Protein AF-A0AA42H4K9-F1 (afdb_monomer_lite)

Organism: NCBI:txid2975438

pLDDT: mean 86.8, std 13.15, range [40.03, 97.88]

Foldseek 3Di:
DWDWDWDADPDPQQGIFTWIWDDDPVDDIDIGTPDGHHPVVVVVVCVVVDDDDPPDDPDPPPPDD

Secondary structure (DSSP, 8-state):
-EEEEEEE-S-TTS-EEEEEEE--SSSPPEEEEEEEE-HHHHHHHHHHTS---TT-S--------

Sequence (65 aa):
MADLVLRPSNDPAKPFSLQLRKHDSLGETGYFTLCRVTREIADEIISAGGAFWLFGEPKEGSNAE

Structure (mmCIF, N/CA/C/O backbone):
data_AF-A0AA42H4K9-F1
#
_entry.id   AF-A0AA42H4K9-F1
#
loop_
_atom_site.group_PDB
_atom_site.id
_atom_site.type_symbol
_atom_site.label_atom_id
_atom_site.label_alt_id
_atom_site.label_comp_id
_atom_site.label_asym_id
_atom_site.label_entity_id
_atom_site.label_seq_id
_atom_site.pdbx_PDB_ins_code
_atom_site.Cartn_x
_atom_site.Cartn_y
_atom_site.Cartn_z
_atom_site.occupancy
_atom_site.B_iso_or_equiv
_atom_site.auth_seq_id
_atom_site.auth_comp_id
_atom_site.auth_asym_id
_atom_site.auth_atom_id
_atom_site.pdbx_PDB_model_num
ATOM 1 N N . MET A 1 1 ? 8.821 -0.388 -14.881 1.00 76.81 1 MET A N 1
ATOM 2 C CA . MET A 1 1 ? 7.399 -0.726 -14.625 1.00 76.81 1 MET A CA 1
ATOM 3 C C . MET A 1 1 ? 6.891 0.123 -13.470 1.00 76.81 1 MET A C 1
ATOM 5 O O . MET A 1 1 ? 7.687 0.449 -12.594 1.00 76.81 1 MET A O 1
ATOM 9 N N . ALA A 1 2 ? 5.629 0.551 -13.506 1.00 85.81 2 ALA A N 1
ATOM 10 C CA . ALA A 1 2 ? 5.032 1.359 -12.447 1.00 85.81 2 ALA A CA 1
ATOM 11 C C . ALA A 1 2 ? 3.927 0.556 -11.756 1.00 85.81 2 ALA A C 1
ATOM 13 O O . ALA A 1 2 ? 2.987 0.133 -12.420 1.00 85.81 2 ALA A O 1
ATOM 14 N N . ASP A 1 3 ? 4.058 0.371 -10.446 1.00 91.19 3 ASP A N 1
ATOM 15 C CA . ASP A 1 3 ? 3.126 -0.397 -9.622 1.00 91.19 3 ASP A CA 1
ATOM 16 C C . ASP A 1 3 ? 2.539 0.490 -8.531 1.00 91.19 3 ASP A C 1
ATOM 18 O O . ASP A 1 3 ? 3.228 1.353 -7.981 1.00 91.19 3 ASP A O 1
ATOM 22 N N . LEU A 1 4 ? 1.283 0.247 -8.171 1.00 92.62 4 LEU A N 1
ATOM 23 C CA . LEU A 1 4 ? 0.706 0.802 -6.954 1.00 92.62 4 LEU A CA 1
ATOM 24 C C . LEU A 1 4 ? 0.971 -0.159 -5.798 1.00 92.62 4 LEU A C 1
ATOM 26 O O . LEU A 1 4 ? 0.688 -1.350 -5.893 1.00 92.62 4 LEU A O 1
ATOM 30 N N . VAL A 1 5 ? 1.524 0.363 -4.707 1.00 94.25 5 VAL A N 1
ATOM 31 C CA . VAL A 1 5 ? 1.830 -0.412 -3.501 1.00 94.25 5 VAL A CA 1
ATOM 32 C C . VAL A 1 5 ? 1.239 0.266 -2.271 1.00 94.25 5 VAL A C 1
ATOM 34 O O . VAL A 1 5 ? 1.311 1.487 -2.125 1.00 94.25 5 VAL A O 1
ATOM 37 N N . LEU A 1 6 ? 0.674 -0.531 -1.366 1.00 95.19 6 LEU A N 1
ATOM 38 C CA . LEU A 1 6 ? 0.276 -0.090 -0.031 1.00 95.19 6 LEU A CA 1
ATOM 39 C C . LEU A 1 6 ? 1.424 -0.346 0.948 1.00 95.19 6 LEU A C 1
ATOM 41 O O . LEU A 1 6 ? 1.981 -1.442 0.994 1.00 95.19 6 LEU A O 1
ATOM 45 N N . ARG A 1 7 ? 1.783 0.664 1.744 1.00 94.88 7 ARG A N 1
ATOM 46 C CA . ARG A 1 7 ? 2.789 0.547 2.812 1.00 94.88 7 ARG A CA 1
ATOM 47 C C . ARG A 1 7 ? 2.299 1.187 4.106 1.00 94.88 7 ARG A C 1
ATOM 49 O O . ARG A 1 7 ? 1.460 2.079 4.038 1.00 94.88 7 ARG A O 1
ATOM 56 N N . PRO A 1 8 ? 2.840 0.802 5.272 1.00 96.38 8 PRO A N 1
ATOM 57 C CA . PRO A 1 8 ? 2.581 1.521 6.513 1.00 96.38 8 PRO A CA 1
ATOM 58 C C . PRO A 1 8 ? 2.927 3.012 6.394 1.00 96.38 8 PRO A C 1
ATOM 60 O O . PRO A 1 8 ? 3.870 3.396 5.697 1.00 96.38 8 PRO A O 1
ATOM 63 N N . SER A 1 9 ? 2.155 3.851 7.070 1.00 95.81 9 SER A N 1
ATOM 64 C CA . SER A 1 9 ? 2.374 5.288 7.202 1.00 95.81 9 SER A CA 1
ATOM 65 C C . SER A 1 9 ? 2.670 5.640 8.665 1.00 95.81 9 SER A C 1
ATOM 67 O O . SER A 1 9 ? 2.335 4.890 9.577 1.00 95.81 9 SER A O 1
ATOM 69 N N . ASN A 1 10 ? 3.275 6.809 8.889 1.00 94.06 10 ASN A N 1
ATOM 70 C CA . ASN A 1 10 ? 3.508 7.349 10.234 1.00 94.06 10 ASN A CA 1
ATOM 71 C C . ASN A 1 10 ? 2.308 8.157 10.770 1.00 94.06 10 ASN A C 1
ATOM 73 O O . ASN A 1 10 ? 2.432 8.820 11.795 1.00 94.06 10 ASN A O 1
ATOM 77 N N . ASP A 1 11 ? 1.178 8.164 10.057 1.00 93.25 11 ASP A N 1
ATOM 78 C CA . ASP A 1 11 ? -0.054 8.850 10.449 1.00 93.25 11 ASP A CA 1
ATOM 79 C C . ASP A 1 11 ? -1.018 7.844 11.107 1.00 93.25 11 ASP A C 1
ATOM 81 O O . ASP A 1 11 ? -1.529 6.958 10.417 1.00 93.25 11 ASP A O 1
ATOM 85 N N . PRO A 1 12 ? -1.307 7.972 12.416 1.00 93.12 12 PRO A N 1
ATOM 86 C CA . PRO A 1 12 ? -2.210 7.064 13.121 1.00 93.12 12 PRO A CA 1
ATOM 87 C C . PRO A 1 12 ? -3.645 7.077 12.581 1.00 93.12 12 PRO A C 1
ATOM 89 O O . PRO A 1 12 ? -4.323 6.056 12.643 1.00 93.12 12 PRO A O 1
ATOM 92 N N . ALA A 1 13 ? -4.118 8.212 12.054 1.00 94.44 13 ALA A N 1
ATOM 93 C CA . ALA A 1 13 ? -5.473 8.329 11.515 1.00 94.44 13 ALA A CA 1
ATOM 94 C C . ALA A 1 13 ? -5.591 7.687 10.126 1.00 94.44 13 ALA A C 1
ATOM 96 O O . ALA A 1 13 ? -6.669 7.262 9.713 1.00 94.44 13 ALA A O 1
ATOM 97 N N . LYS A 1 14 ? -4.477 7.621 9.393 1.00 96.56 14 LYS A N 1
ATOM 98 C CA . LYS A 1 14 ? -4.384 7.025 8.058 1.00 96.56 14 LYS A CA 1
ATOM 99 C C . LYS A 1 14 ? -3.160 6.112 7.993 1.00 96.56 14 LYS A C 1
ATOM 101 O O . LYS A 1 14 ? -2.145 6.494 7.401 1.00 96.56 14 LYS A O 1
ATOM 106 N N . PRO A 1 15 ? -3.235 4.914 8.600 1.00 97.12 15 PRO A N 1
ATOM 107 C CA . PRO A 1 15 ? -2.078 4.057 8.853 1.00 97.12 15 PRO A CA 1
ATOM 108 C C . PRO A 1 15 ? -1.422 3.484 7.593 1.00 97.12 15 PRO A C 1
ATOM 110 O O . PRO A 1 15 ? -0.359 2.877 7.698 1.00 97.12 15 PRO A O 1
ATOM 113 N N . PHE A 1 16 ? -2.000 3.680 6.404 1.00 97.88 16 PHE A N 1
ATOM 114 C CA . PHE A 1 16 ? -1.431 3.206 5.146 1.00 97.88 16 PHE A CA 1
ATOM 115 C C . PHE A 1 16 ? -1.161 4.362 4.184 1.00 97.88 16 PHE A C 1
ATOM 117 O O . PHE A 1 16 ? -1.909 5.3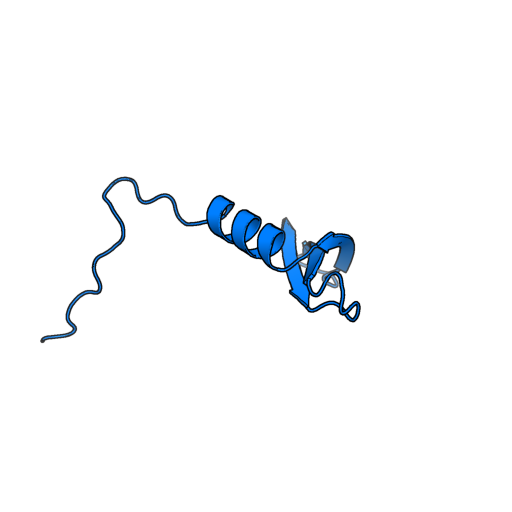31 4.115 1.00 97.88 16 PHE A O 1
ATOM 124 N N . SER A 1 17 ? -0.081 4.254 3.419 1.00 97.50 17 SER A N 1
ATOM 125 C CA . SER A 1 17 ? 0.246 5.119 2.288 1.00 97.50 17 SER A CA 1
ATOM 126 C C . SER A 1 17 ? 0.073 4.330 1.000 1.00 97.50 17 SER A C 1
ATOM 128 O O . SER A 1 17 ? 0.700 3.281 0.839 1.00 97.50 17 SER A O 1
ATOM 130 N N . LEU A 1 18 ? -0.720 4.858 0.071 1.00 96.56 18 LEU A N 1
ATOM 131 C CA . LEU A 1 18 ? -0.734 4.388 -1.307 1.00 96.56 18 LEU A CA 1
ATOM 132 C C . LEU A 1 18 ? 0.406 5.081 -2.054 1.00 96.56 18 LEU A C 1
ATOM 134 O O . LEU A 1 18 ? 0.460 6.314 -2.127 1.00 96.56 18 LEU A O 1
ATOM 138 N N . GLN A 1 19 ? 1.335 4.293 -2.582 1.00 96.50 19 GLN A N 1
ATOM 139 C CA . GLN A 1 19 ? 2.531 4.797 -3.242 1.00 96.50 19 GLN A CA 1
ATOM 140 C C . GLN A 1 19 ? 2.635 4.272 -4.669 1.00 96.50 19 GLN A C 1
ATOM 142 O O . GLN A 1 19 ? 2.342 3.110 -4.938 1.00 96.50 19 GLN A O 1
ATOM 147 N N . LEU A 1 20 ? 3.115 5.122 -5.572 1.00 95.12 20 LEU A N 1
ATOM 148 C CA . LEU A 1 20 ? 3.575 4.707 -6.886 1.00 95.12 20 LEU A CA 1
ATOM 149 C C . LEU A 1 20 ? 5.029 4.242 -6.764 1.00 95.12 20 LEU A C 1
ATOM 151 O O . LEU A 1 20 ? 5.922 5.044 -6.476 1.00 95.12 20 LEU A O 1
ATOM 155 N N . ARG A 1 21 ? 5.265 2.951 -6.989 1.00 94.75 21 ARG A N 1
ATOM 156 C CA . ARG A 1 21 ? 6.596 2.365 -7.134 1.00 94.75 21 ARG A CA 1
ATOM 157 C C . ARG A 1 21 ? 6.988 2.415 -8.604 1.00 94.75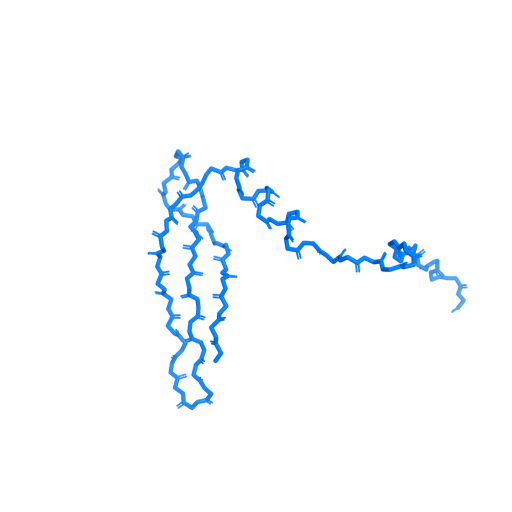 21 ARG A C 1
ATOM 159 O O . ARG A 1 21 ? 6.387 1.731 -9.426 1.00 94.75 21 ARG A O 1
ATOM 166 N N . LYS A 1 22 ? 8.017 3.188 -8.939 1.00 93.19 22 LYS A N 1
ATOM 167 C CA . LYS A 1 22 ? 8.594 3.224 -10.286 1.00 93.19 22 LYS A CA 1
ATOM 168 C C . LYS A 1 22 ? 9.873 2.396 -10.290 1.00 93.19 22 LYS A C 1
ATOM 170 O O . LYS A 1 22 ? 10.913 2.859 -9.832 1.00 93.19 22 LYS A O 1
ATOM 175 N N . HIS A 1 23 ? 9.773 1.168 -10.786 1.00 89.56 23 HIS A N 1
ATOM 176 C CA . HIS A 1 23 ? 10.921 0.292 -10.971 1.00 89.56 23 HIS A CA 1
ATOM 177 C C . HIS A 1 23 ? 11.619 0.604 -12.298 1.00 89.56 23 HIS A C 1
ATOM 179 O O . HIS A 1 23 ? 10.991 0.530 -13.365 1.00 89.56 23 HIS A O 1
ATOM 185 N N . ASP A 1 24 ? 12.901 0.941 -12.210 1.00 86.31 24 ASP A N 1
ATOM 186 C CA . ASP A 1 24 ? 13.824 1.061 -13.334 1.00 86.31 24 ASP A CA 1
ATOM 187 C C . ASP A 1 24 ? 14.693 -0.203 -13.387 1.00 86.31 24 ASP A C 1
ATOM 189 O O . ASP A 1 24 ? 15.235 -0.623 -12.368 1.00 86.3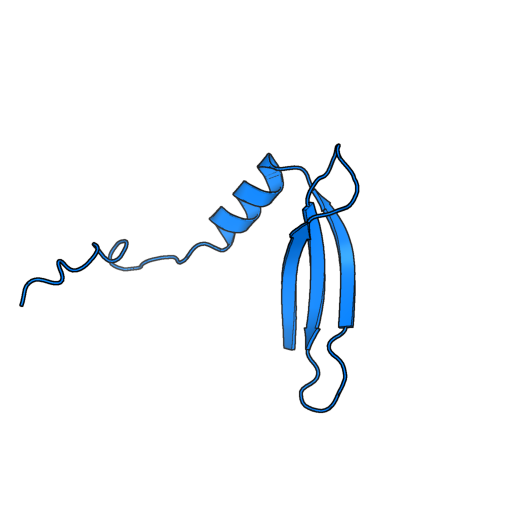1 24 ASP A O 1
ATOM 193 N N . SER A 1 25 ? 14.799 -0.834 -14.558 1.00 81.75 25 SER A N 1
ATOM 194 C CA . SER A 1 25 ? 15.554 -2.081 -14.731 1.00 81.75 25 SER A CA 1
ATOM 195 C C . SER A 1 25 ? 17.065 -1.893 -14.599 1.00 81.75 25 SER A C 1
ATOM 197 O O . SER A 1 25 ? 17.774 -2.861 -14.341 1.00 81.75 25 SER A O 1
ATOM 199 N N . LEU A 1 26 ? 17.562 -0.673 -14.812 1.00 86.25 26 LEU A N 1
ATOM 200 C CA . LEU A 1 26 ? 18.988 -0.342 -14.753 1.00 86.25 26 LEU A CA 1
ATOM 201 C C . LEU A 1 26 ? 19.282 0.769 -13.730 1.00 86.25 26 LEU A C 1
ATOM 203 O O . LEU A 1 26 ? 20.400 1.280 -13.691 1.00 86.25 26 LEU A O 1
ATOM 207 N N . GLY A 1 27 ? 18.297 1.148 -12.909 1.00 87.19 27 GLY A N 1
ATOM 208 C CA . GLY A 1 27 ? 18.383 2.277 -11.983 1.00 87.19 27 GLY A CA 1
ATOM 209 C C . GLY A 1 27 ? 17.718 2.023 -10.631 1.00 87.19 27 GLY A C 1
ATOM 210 O O . GLY A 1 27 ? 17.209 0.940 -10.340 1.00 87.19 27 GLY A O 1
ATOM 211 N N . GLU A 1 28 ? 17.725 3.046 -9.776 1.00 89.88 28 GLU A N 1
ATOM 212 C CA . GLU A 1 28 ? 17.095 2.962 -8.461 1.00 89.88 28 GLU A CA 1
ATOM 213 C C . GLU A 1 28 ? 15.567 2.925 -8.570 1.00 89.88 28 GLU A C 1
ATOM 215 O O . GLU A 1 28 ? 14.940 3.624 -9.368 1.00 89.88 28 GLU A O 1
ATOM 220 N N . THR A 1 29 ? 14.944 2.110 -7.720 1.00 92.25 29 THR A N 1
ATOM 221 C CA . THR A 1 29 ? 13.484 2.061 -7.629 1.00 92.25 29 THR A CA 1
ATOM 222 C C . THR A 1 29 ? 12.977 3.233 -6.795 1.00 92.25 29 THR A C 1
ATOM 224 O O . THR A 1 29 ? 13.252 3.317 -5.599 1.00 92.25 29 THR A O 1
ATOM 227 N N . GLY A 1 30 ? 12.203 4.119 -7.421 1.00 93.25 30 GLY A N 1
ATOM 228 C CA . GLY A 1 30 ? 11.603 5.282 -6.768 1.00 93.25 30 GLY A CA 1
ATOM 229 C C . GLY A 1 30 ? 10.242 4.976 -6.142 1.00 93.25 30 GLY A C 1
ATOM 230 O O . GLY A 1 30 ? 9.472 4.170 -6.670 1.00 93.25 30 GLY A O 1
ATOM 231 N N . TYR A 1 31 ? 9.924 5.669 -5.046 1.00 94.00 31 TYR A N 1
ATOM 232 C CA . TYR A 1 31 ? 8.632 5.586 -4.360 1.00 94.00 31 TYR A CA 1
ATOM 233 C C . TYR A 1 31 ? 8.041 6.983 -4.183 1.00 94.00 31 TYR A C 1
ATOM 235 O O . TYR A 1 31 ? 8.674 7.861 -3.601 1.00 94.00 31 TYR A O 1
ATOM 243 N N . PHE A 1 32 ? 6.805 7.173 -4.639 1.00 95.12 32 PHE A N 1
ATOM 244 C CA . PHE A 1 32 ? 6.091 8.444 -4.533 1.00 95.12 32 PHE A CA 1
ATOM 245 C C . PHE A 1 32 ? 4.782 8.230 -3.786 1.00 95.12 32 PHE A C 1
ATOM 247 O 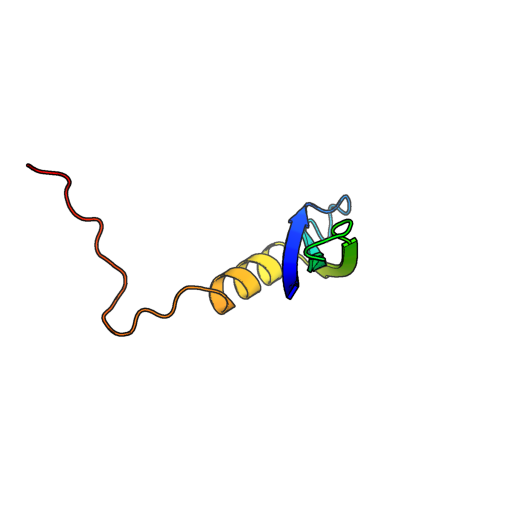O . PHE A 1 32 ? 3.935 7.464 -4.234 1.00 95.12 32 PHE A O 1
ATOM 254 N N . THR A 1 33 ? 4.604 8.894 -2.643 1.00 96.12 33 THR A N 1
ATOM 255 C CA . THR A 1 33 ? 3.344 8.807 -1.890 1.00 96.12 33 THR A CA 1
ATOM 256 C C . THR A 1 33 ? 2.277 9.637 -2.588 1.00 96.12 33 THR A C 1
ATOM 258 O O . THR A 1 33 ? 2.440 10.846 -2.720 1.00 96.12 33 THR A O 1
ATOM 261 N N . LEU A 1 34 ? 1.191 8.991 -3.011 1.00 95.81 34 LEU A N 1
ATOM 262 C CA . LEU A 1 34 ? 0.056 9.657 -3.650 1.00 95.81 34 LEU A CA 1
ATOM 263 C C . LEU A 1 34 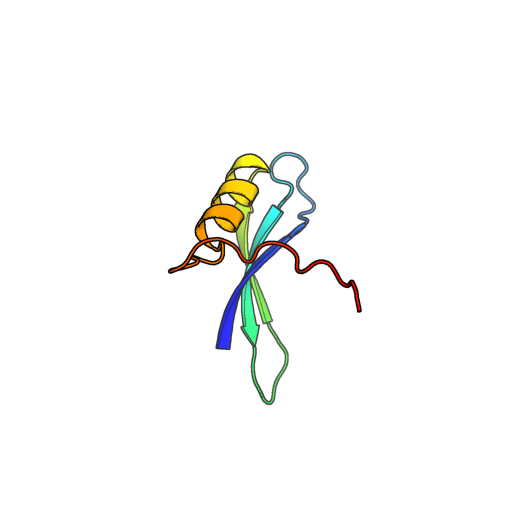? -0.914 10.178 -2.590 1.00 95.81 34 LEU A C 1
ATOM 265 O O . LEU A 1 34 ? -1.273 11.352 -2.575 1.00 95.81 34 LEU A O 1
ATOM 269 N N . CYS A 1 35 ? -1.306 9.301 -1.667 1.00 96.31 35 CYS A N 1
ATOM 270 C CA . CYS A 1 35 ? -2.191 9.632 -0.560 1.00 96.31 35 CYS A CA 1
ATOM 271 C C . CYS A 1 35 ? -1.968 8.689 0.628 1.00 96.31 35 CYS A C 1
ATOM 273 O O . CYS A 1 35 ? -1.302 7.656 0.521 1.00 96.31 35 CYS A O 1
ATOM 275 N N . ARG A 1 36 ? -2.540 9.062 1.775 1.00 97.25 36 ARG A N 1
ATOM 276 C CA . ARG A 1 36 ? -2.682 8.179 2.936 1.00 97.25 36 ARG A CA 1
ATOM 277 C C . ARG A 1 36 ? -4.135 7.749 3.057 1.00 97.25 36 ARG A C 1
ATOM 279 O O . ARG A 1 36 ? -5.031 8.554 2.789 1.00 97.25 36 ARG A O 1
ATOM 286 N N . VAL A 1 37 ? -4.355 6.508 3.463 1.00 97.38 37 VAL A N 1
ATOM 287 C CA . VAL A 1 37 ? -5.669 5.871 3.535 1.00 97.38 37 VAL A CA 1
ATOM 288 C C . VAL A 1 37 ? -5.866 5.191 4.887 1.00 97.38 37 VAL A C 1
ATOM 290 O O . VAL A 1 37 ? -4.904 4.863 5.589 1.00 97.38 37 VAL A O 1
ATOM 293 N N . THR A 1 38 ? -7.130 5.034 5.268 1.00 97.88 38 THR A N 1
ATOM 294 C CA . THR A 1 38 ? -7.518 4.312 6.480 1.00 97.88 38 THR A CA 1
ATOM 295 C C . THR A 1 38 ? -7.391 2.800 6.271 1.00 97.88 38 THR A C 1
ATOM 297 O O . THR A 1 38 ? -7.085 2.341 5.167 1.00 97.88 38 THR A O 1
ATOM 300 N N . ARG A 1 39 ? -7.602 2.017 7.335 1.00 95.94 39 ARG A N 1
ATOM 301 C CA . ARG A 1 39 ? -7.598 0.549 7.259 1.00 95.94 39 ARG A CA 1
ATOM 302 C C . ARG A 1 39 ? -8.679 0.046 6.303 1.00 95.94 39 ARG A C 1
ATOM 304 O O . ARG A 1 39 ? -8.386 -0.782 5.453 1.00 95.94 39 ARG A O 1
ATOM 311 N N . GLU A 1 40 ? -9.879 0.605 6.410 1.00 96.88 40 GLU A N 1
ATOM 312 C CA . GLU A 1 40 ? -11.056 0.195 5.641 1.00 96.88 40 GLU A CA 1
ATOM 313 C C . GLU A 1 40 ? -10.798 0.346 4.136 1.00 96.88 40 GLU A C 1
ATOM 315 O O . GLU A 1 40 ? -10.961 -0.600 3.374 1.00 96.88 40 GLU A O 1
ATOM 320 N N . ILE A 1 41 ? -10.273 1.503 3.721 1.00 96.25 41 ILE A N 1
ATOM 321 C CA . ILE A 1 41 ? -9.930 1.761 2.316 1.00 96.25 41 ILE A CA 1
ATOM 322 C C . ILE A 1 41 ? -8.766 0.879 1.842 1.00 96.25 41 ILE A C 1
ATOM 324 O O . ILE A 1 41 ? -8.742 0.456 0.689 1.00 96.25 41 ILE A O 1
ATOM 328 N N . ALA A 1 42 ? -7.781 0.593 2.700 1.00 94.69 42 ALA A N 1
ATOM 329 C CA . ALA A 1 42 ? -6.699 -0.323 2.343 1.00 94.69 42 ALA A CA 1
ATOM 330 C C . ALA A 1 42 ? -7.227 -1.745 2.082 1.00 94.69 42 ALA A C 1
ATOM 332 O O . ALA A 1 42 ? -6.824 -2.364 1.098 1.00 94.69 42 ALA A O 1
ATOM 333 N N . ASP A 1 43 ? -8.150 -2.231 2.914 1.00 94.44 43 ASP A N 1
ATOM 334 C CA . ASP A 1 43 ? -8.776 -3.543 2.746 1.00 94.44 43 ASP A CA 1
ATOM 335 C C . ASP A 1 43 ? -9.642 -3.587 1.462 1.00 94.44 43 ASP A C 1
ATOM 337 O O . ASP A 1 43 ? -9.582 -4.568 0.717 1.00 94.44 43 ASP A O 1
ATOM 341 N N . GLU A 1 44 ? -10.354 -2.502 1.120 1.00 94.81 44 GLU A N 1
ATOM 342 C CA . GLU A 1 44 ? -11.068 -2.366 -0.165 1.00 94.81 44 GLU A CA 1
ATOM 343 C C . GLU A 1 44 ? -10.124 -2.443 -1.377 1.00 94.81 44 GLU A C 1
ATOM 345 O O . GLU A 1 44 ? -10.401 -3.167 -2.334 1.00 94.81 44 GLU A O 1
ATOM 350 N N . ILE A 1 45 ? -8.985 -1.740 -1.338 1.00 91.75 45 ILE A N 1
ATOM 351 C CA . ILE A 1 45 ? -7.975 -1.779 -2.410 1.00 91.75 45 ILE A CA 1
ATOM 352 C C . ILE A 1 45 ? -7.422 -3.199 -2.582 1.00 91.75 45 ILE A C 1
ATOM 354 O O . ILE A 1 45 ? -7.274 -3.669 -3.710 1.00 91.75 45 ILE A O 1
ATOM 358 N N . ILE A 1 46 ? -7.114 -3.885 -1.478 1.00 89.44 46 ILE A N 1
ATOM 359 C CA . ILE A 1 46 ? -6.615 -5.267 -1.499 1.00 89.44 46 ILE A CA 1
ATOM 360 C C . ILE A 1 46 ? -7.665 -6.196 -2.110 1.00 89.44 46 ILE A C 1
ATOM 362 O O . ILE A 1 46 ? -7.325 -7.016 -2.959 1.00 89.44 46 ILE A O 1
ATOM 366 N N . SER A 1 47 ? -8.932 -6.046 -1.721 1.00 88.81 47 SER A N 1
ATOM 367 C CA . SER A 1 47 ? -10.034 -6.834 -2.273 1.00 88.81 47 SER A CA 1
ATOM 368 C C . SER A 1 47 ? -10.213 -6.593 -3.775 1.00 88.81 47 SER A C 1
ATOM 370 O O . SER A 1 47 ? -10.340 -7.551 -4.534 1.00 88.81 47 SER A O 1
ATOM 372 N N . ALA A 1 48 ? -10.138 -5.337 -4.222 1.00 87.31 48 ALA A N 1
ATOM 373 C CA . ALA A 1 48 ? -10.226 -4.977 -5.636 1.00 87.31 48 ALA A CA 1
ATOM 374 C C . ALA A 1 48 ? -9.041 -5.504 -6.466 1.00 87.31 48 ALA A C 1
ATOM 376 O O . ALA A 1 48 ? -9.210 -5.853 -7.632 1.00 87.31 48 ALA A O 1
ATOM 377 N N . GLY A 1 49 ? -7.846 -5.566 -5.868 1.00 82.00 49 GLY A N 1
ATOM 378 C CA . GLY A 1 49 ? -6.654 -6.184 -6.456 1.00 82.00 49 GLY A CA 1
ATOM 379 C C . GLY A 1 49 ? -6.588 -7.705 -6.290 1.00 82.00 49 GLY A C 1
ATOM 380 O O . GLY A 1 49 ? -5.604 -8.316 -6.711 1.00 82.00 49 GLY A O 1
ATOM 381 N N . GLY A 1 50 ? -7.597 -8.312 -5.660 1.00 80.31 50 GLY A N 1
ATOM 382 C CA . GLY A 1 50 ? -7.669 -9.744 -5.422 1.00 80.31 50 GLY A CA 1
ATOM 383 C C . GLY A 1 50 ? -7.662 -10.544 -6.723 1.00 80.31 50 GLY A C 1
ATOM 384 O O . GLY A 1 50 ? -8.137 -10.095 -7.767 1.00 80.31 50 GLY A O 1
ATOM 385 N N . ALA A 1 51 ? -7.118 -11.759 -6.661 1.00 73.94 51 ALA A N 1
ATOM 386 C CA . ALA A 1 51 ? -7.135 -12.662 -7.800 1.00 73.94 51 ALA A CA 1
ATOM 387 C C . ALA A 1 51 ? -8.586 -13.006 -8.171 1.00 73.94 51 ALA A C 1
ATOM 389 O O . ALA A 1 51 ? -9.340 -13.548 -7.363 1.00 73.94 51 ALA A O 1
ATOM 390 N N . PHE A 1 52 ? -8.972 -12.705 -9.411 1.00 75.50 52 PHE A N 1
ATOM 391 C CA . PHE A 1 52 ? -10.235 -13.175 -9.957 1.00 75.50 52 PHE A CA 1
ATOM 392 C C . PHE A 1 52 ? -10.054 -14.594 -10.495 1.00 75.50 52 PHE A C 1
ATOM 394 O O . PHE A 1 52 ? -9.437 -14.813 -11.540 1.00 75.50 52 PHE A O 1
ATOM 401 N N . TRP A 1 53 ? -10.589 -15.571 -9.769 1.00 74.94 53 TRP A N 1
ATOM 402 C CA . TRP A 1 53 ? -10.489 -16.974 -10.143 1.00 74.94 53 TRP A CA 1
ATOM 403 C C . TRP A 1 53 ? -11.652 -17.383 -11.051 1.00 74.94 53 TRP A C 1
ATOM 405 O O . TRP A 1 53 ? -12.769 -17.599 -10.583 1.00 74.94 53 TRP A O 1
ATOM 415 N N . LEU A 1 54 ? -11.384 -17.549 -12.351 1.00 72.19 54 LEU A N 1
ATOM 416 C CA . LEU A 1 54 ? -12.388 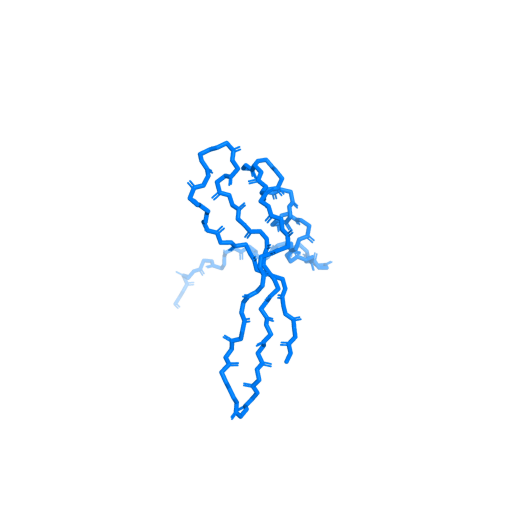-17.954 -13.353 1.00 72.19 54 LEU A CA 1
ATOM 417 C C . LEU A 1 54 ? -13.103 -19.278 -13.029 1.00 72.19 54 LEU A C 1
ATOM 419 O O . LEU A 1 54 ? -14.228 -19.490 -13.471 1.00 72.19 54 LEU A O 1
ATOM 423 N N . PHE A 1 55 ? -12.457 -20.158 -12.263 1.00 82.31 55 PHE A N 1
ATOM 424 C CA . PHE A 1 55 ? -12.950 -21.500 -11.939 1.00 82.31 55 PHE A CA 1
ATOM 425 C C . PHE A 1 55 ? -13.152 -21.711 -10.429 1.00 82.31 55 PHE A C 1
ATOM 427 O O . PHE A 1 55 ? -13.262 -22.847 -9.971 1.00 82.31 55 PHE A O 1
ATOM 434 N N . GLY A 1 56 ? -13.220 -20.616 -9.665 1.00 76.88 56 GLY A N 1
ATOM 435 C CA . GLY A 1 56 ? -13.251 -20.635 -8.203 1.00 76.88 56 GLY A CA 1
ATOM 436 C C . GLY A 1 56 ? -11.854 -20.617 -7.581 1.00 76.88 56 GLY A C 1
ATOM 437 O O . GLY A 1 56 ? -10.867 -20.983 -8.219 1.00 76.88 56 GLY A O 1
ATOM 438 N N . GLU A 1 57 ? -11.780 -20.139 -6.338 1.00 81.25 57 GLU A N 1
ATOM 439 C CA . GLU A 1 57 ? -10.541 -20.102 -5.560 1.00 81.25 57 GLU A CA 1
ATOM 440 C C . GLU A 1 57 ? -9.931 -21.513 -5.480 1.00 81.25 57 GLU A C 1
ATOM 442 O O . GLU A 1 57 ? -10.674 -22.479 -5.247 1.00 81.25 57 GLU A O 1
ATOM 447 N N . PRO A 1 58 ? -8.613 -21.675 -5.713 1.00 78.19 58 PRO A N 1
ATOM 448 C CA . PRO A 1 58 ? -7.966 -22.966 -5.568 1.00 78.19 58 PRO A CA 1
ATOM 449 C C . PRO A 1 58 ? -8.200 -23.457 -4.144 1.00 78.19 58 PRO A C 1
ATOM 451 O O . PRO A 1 58 ? -7.735 -22.859 -3.176 1.00 78.19 58 PRO A O 1
ATOM 454 N N . LYS A 1 59 ? -8.949 -24.553 -4.019 1.00 78.25 59 LYS A N 1
ATOM 455 C CA . LYS A 1 59 ? -9.082 -25.252 -2.744 1.00 78.25 59 LYS A CA 1
ATOM 456 C C . LYS A 1 59 ? -7.682 -25.707 -2.363 1.00 78.25 59 LYS A C 1
ATOM 458 O O . LYS A 1 59 ? -7.037 -26.341 -3.199 1.00 78.25 59 LYS A O 1
ATOM 463 N N . GLU A 1 60 ? -7.220 -25.357 -1.161 1.00 67.00 60 GLU A N 1
ATOM 464 C CA . GLU A 1 60 ? -5.956 -25.863 -0.621 1.00 67.00 60 GLU A CA 1
ATOM 465 C C . GLU A 1 60 ? -5.878 -27.360 -0.913 1.00 67.00 60 GLU A C 1
ATOM 467 O O . GLU A 1 60 ? -6.684 -28.154 -0.420 1.00 67.00 60 GLU A O 1
ATOM 472 N N . GLY A 1 61 ? -4.953 -27.729 -1.799 1.00 57.62 61 GLY A N 1
ATOM 473 C CA . GLY A 1 61 ? -4.651 -29.120 -2.046 1.00 57.62 61 GLY A CA 1
ATOM 474 C C . GLY A 1 61 ? -4.193 -29.694 -0.721 1.00 57.62 61 GLY A C 1
ATOM 475 O O . GLY A 1 61 ? -3.194 -29.246 -0.160 1.00 57.62 61 GLY A O 1
ATOM 476 N N . SER A 1 62 ? -4.945 -30.661 -0.205 1.00 52.44 62 SER A N 1
ATOM 477 C CA . SER A 1 62 ? -4.431 -31.593 0.780 1.00 52.44 62 SER A CA 1
ATOM 478 C C . SER A 1 62 ? -3.093 -32.105 0.251 1.00 52.44 62 SER A C 1
ATOM 480 O O . SER A 1 62 ? -3.066 -32.873 -0.707 1.00 52.44 62 SER A O 1
ATOM 482 N N . ASN A 1 63 ? -1.985 -31.656 0.843 1.00 51.91 63 ASN A N 1
ATOM 483 C CA . ASN A 1 63 ? -0.724 -32.380 0.766 1.00 51.91 63 ASN A CA 1
ATOM 484 C C . ASN A 1 63 ? -0.936 -33.685 1.541 1.00 51.91 63 ASN A C 1
ATOM 486 O O . ASN A 1 63 ? -0.624 -33.791 2.724 1.00 51.91 63 ASN A O 1
ATOM 490 N N . ALA A 1 64 ? -1.562 -34.638 0.870 1.00 47.31 64 ALA A N 1
ATOM 491 C CA . ALA A 1 64 ? -1.608 -36.035 1.229 1.00 47.31 64 ALA A CA 1
ATOM 492 C C . ALA A 1 64 ? -1.267 -36.793 -0.052 1.00 47.31 64 ALA A C 1
ATOM 494 O O . ALA A 1 64 ? -2.161 -37.138 -0.815 1.00 47.31 64 ALA A O 1
ATOM 495 N N . GLU A 1 65 ? 0.032 -36.894 -0.332 1.00 40.03 65 GLU A N 1
ATOM 496 C CA . GLU A 1 65 ? 0.762 -38.141 -0.615 1.00 40.03 65 GLU A CA 1
ATOM 497 C C . GLU A 1 65 ? 2.258 -37.850 -0.805 1.00 40.03 65 GLU A C 1
ATOM 499 O O . GLU A 1 65 ? 2.602 -36.885 -1.526 1.00 40.03 65 GLU A O 1
#

Radius of gyration: 16.48 Å; chains: 1; bounding box: 32×48×28 Å